Protein AF-A0A941FGP6-F1 (afdb_monomer_lite)

Foldseek 3Di:
DDPDPDPDDPDPPPDDDPPCPDDDDPVNVPVVQVVCVVVQQWDWDDDPPDIAIDGNDPVSVVVVVVVVVVPPPPPVPQPDPVSVVVVVVVQCWDQDPHDIDHPVSVVVLVVCVVVVQWDCPVHTAGDPVVQVVCVVVVNDDDDCPPPVDGPDDDPSD

pLDDT: mean 74.61, std 19.83, range [23.72, 95.56]

Sequence (157 aa):
MALAVSERKPWPTSRAGPWQWRKFAPSMATSHPNRLVAGGLLAQERRGRHRHVRLAEPGIAERIEAPAARAPSRLVPVRSLTAARRHRAVGFARVCYDHLGGSLAVAMTDAMTARGLLSRESGPALTASGAAWLSGLGITYGAAGAAGRPHVRTCLD

Radius of gyration: 19.68 Å; chains: 1; bounding box: 49×42×46 Å

Structure (mmCIF, N/CA/C/O backbone):
data_AF-A0A941FGP6-F1
#
_entry.id   AF-A0A941FGP6-F1
#
loop_
_atom_site.group_PDB
_atom_site.id
_atom_site.type_symbol
_atom_site.label_atom_id
_atom_site.label_alt_id
_atom_site.label_comp_id
_atom_site.label_asym_id
_atom_site.label_entity_id
_atom_site.label_seq_id
_atom_site.pdbx_PDB_ins_code
_atom_site.Cartn_x
_atom_site.Cartn_y
_atom_site.Cartn_z
_atom_site.occupancy
_atom_site.B_iso_or_equiv
_atom_site.auth_seq_id
_atom_site.auth_comp_id
_atom_site.auth_asym_id
_atom_site.auth_atom_id
_atom_site.pdbx_PDB_model_num
ATOM 1 N N . MET A 1 1 ? -11.512 11.506 8.740 1.00 24.11 1 MET A N 1
ATOM 2 C CA . MET A 1 1 ? -11.421 12.896 8.230 1.00 24.11 1 MET A CA 1
ATOM 3 C C . MET A 1 1 ? -10.192 13.015 7.336 1.00 24.11 1 MET A C 1
ATOM 5 O O . MET A 1 1 ? -9.071 13.007 7.824 1.00 24.11 1 MET A O 1
ATOM 9 N N . ALA A 1 2 ? -10.399 12.989 6.019 1.00 23.72 2 ALA A N 1
ATOM 10 C CA . ALA A 1 2 ? -9.333 13.082 5.029 1.00 23.72 2 ALA A CA 1
ATOM 11 C C . ALA A 1 2 ? -8.904 14.547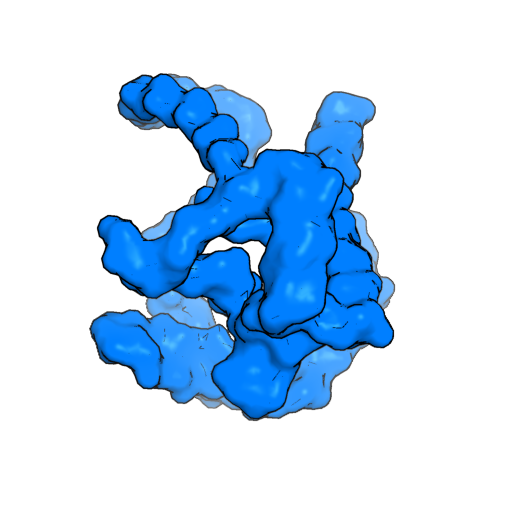 4.881 1.00 23.72 2 ALA A C 1
ATOM 13 O O . ALA A 1 2 ? -9.672 15.371 4.392 1.00 23.72 2 ALA A O 1
ATOM 14 N N . LEU A 1 3 ? -7.683 14.872 5.294 1.00 24.81 3 LEU A N 1
ATOM 15 C CA . LEU A 1 3 ? -7.056 16.142 4.944 1.00 24.81 3 LEU A CA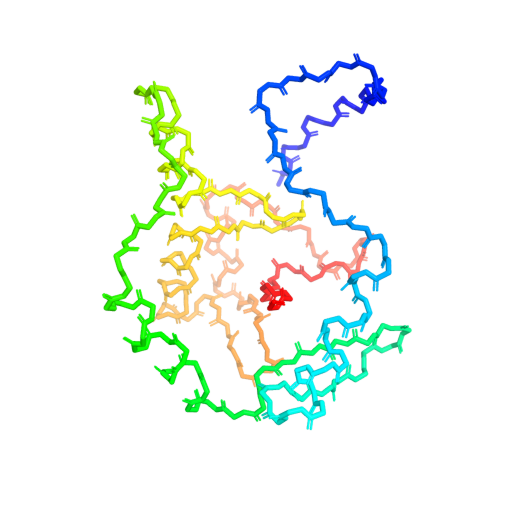 1
ATOM 16 C C . LEU A 1 3 ? -6.489 16.018 3.528 1.00 24.81 3 LEU A C 1
ATOM 18 O O . LEU A 1 3 ? -5.340 15.640 3.320 1.00 24.81 3 LEU A O 1
ATOM 22 N N . ALA A 1 4 ? -7.340 16.306 2.546 1.00 25.73 4 ALA A N 1
ATOM 23 C CA . ALA A 1 4 ? -6.939 16.593 1.179 1.00 25.73 4 ALA A CA 1
ATOM 24 C C . ALA A 1 4 ? -7.015 18.111 0.975 1.00 25.73 4 ALA A C 1
ATOM 26 O O . ALA A 1 4 ? -8.060 18.643 0.611 1.00 25.73 4 ALA A O 1
ATOM 27 N N . VAL A 1 5 ? -5.900 18.816 1.186 1.00 27.08 5 VAL A N 1
ATOM 28 C CA . VAL A 1 5 ? -5.712 20.140 0.577 1.00 27.08 5 VAL A CA 1
ATOM 29 C C . VAL A 1 5 ? -5.417 19.889 -0.899 1.00 27.08 5 VAL A C 1
ATOM 31 O O . VAL A 1 5 ? -4.283 19.669 -1.315 1.00 27.08 5 VAL A O 1
ATOM 34 N N . SER A 1 6 ? -6.492 19.809 -1.679 1.00 29.20 6 SER A N 1
ATOM 35 C CA . SER A 1 6 ? -6.474 19.732 -3.135 1.00 29.20 6 SER A CA 1
ATOM 36 C C . SER A 1 6 ? -6.706 21.135 -3.691 1.00 29.20 6 SER A C 1
ATOM 38 O O . SER A 1 6 ? -7.786 21.433 -4.200 1.00 29.20 6 SER A O 1
ATOM 40 N N . GLU A 1 7 ? -5.685 21.987 -3.663 1.00 30.33 7 GLU A N 1
ATOM 41 C CA . GLU A 1 7 ? -5.618 23.068 -4.645 1.00 30.33 7 GLU A CA 1
ATOM 42 C C . GLU A 1 7 ? -5.111 22.473 -5.961 1.00 30.33 7 GLU A C 1
ATOM 44 O O . GLU A 1 7 ? -3.914 22.301 -6.195 1.00 30.33 7 GLU A O 1
ATOM 49 N N . ARG A 1 8 ? -6.054 22.093 -6.828 1.00 38.97 8 ARG A N 1
ATOM 50 C CA . ARG A 1 8 ? -5.752 21.714 -8.210 1.00 38.97 8 ARG A CA 1
ATOM 51 C C . ARG A 1 8 ? -5.358 22.971 -8.978 1.00 38.97 8 ARG A C 1
ATOM 53 O O . ARG A 1 8 ? -6.206 23.589 -9.616 1.00 38.97 8 ARG A O 1
ATOM 60 N N . LYS A 1 9 ? -4.075 23.335 -8.970 1.00 30.86 9 LYS A N 1
ATOM 61 C CA . LYS A 1 9 ? -3.537 24.140 -10.072 1.00 30.86 9 LYS A CA 1
ATOM 62 C C . LYS A 1 9 ? -3.184 23.222 -11.246 1.00 30.86 9 LYS A C 1
ATOM 64 O O . LYS A 1 9 ? -2.461 22.244 -11.041 1.00 30.86 9 LYS A O 1
ATOM 69 N N . PRO A 1 10 ? -3.661 23.510 -12.470 1.00 34.69 10 PRO A N 1
ATOM 70 C CA . PRO A 1 10 ? -3.180 22.830 -13.665 1.00 34.69 10 PRO A CA 1
ATOM 71 C C . PRO A 1 10 ? -1.680 23.099 -13.820 1.00 34.69 10 PRO A C 1
ATOM 73 O O . PRO A 1 10 ? -1.225 24.237 -13.691 1.00 34.69 10 PRO A O 1
ATOM 76 N N . TRP A 1 11 ? -0.902 22.041 -14.049 1.00 41.53 11 TRP A N 1
ATOM 77 C CA . TRP A 1 11 ? 0.542 22.152 -14.230 1.00 41.53 11 TRP A CA 1
ATOM 78 C C . TRP A 1 11 ? 0.833 22.733 -15.621 1.00 41.53 11 TRP A C 1
ATOM 80 O O . TRP A 1 11 ? 0.460 22.105 -16.615 1.00 41.53 11 TRP A O 1
ATOM 90 N N . PRO A 1 12 ? 1.490 23.901 -15.740 1.00 37.09 12 PRO A N 1
ATOM 91 C CA . PRO A 1 12 ? 1.940 24.390 -17.033 1.00 37.09 12 PRO A CA 1
ATOM 92 C C . PRO A 1 12 ? 3.059 23.482 -17.555 1.00 37.09 12 PRO A C 1
ATOM 94 O O . PRO A 1 12 ? 4.025 23.180 -16.850 1.00 37.09 12 PRO A O 1
ATOM 97 N N . THR A 1 13 ? 2.943 23.069 -18.814 1.00 45.47 13 THR A N 1
ATOM 98 C CA . THR A 1 13 ? 3.871 22.179 -19.531 1.00 45.47 13 THR A CA 1
ATOM 99 C C . THR A 1 13 ? 5.280 22.756 -19.732 1.00 45.47 13 THR A C 1
ATOM 101 O O . THR A 1 13 ? 6.153 22.055 -20.233 1.00 45.47 13 THR A O 1
ATOM 104 N N . SER A 1 14 ? 5.544 24.001 -19.318 1.00 35.19 14 SER A N 1
ATOM 105 C CA . SER A 1 14 ? 6.778 24.735 -19.635 1.00 35.19 14 SER A CA 1
ATOM 106 C C . SER A 1 14 ? 7.745 24.981 -18.468 1.00 35.19 14 SER A C 1
ATOM 108 O O . SER A 1 14 ? 8.771 25.627 -18.667 1.00 35.19 14 SER A O 1
ATOM 110 N N . ARG A 1 15 ? 7.514 24.445 -17.259 1.00 36.72 15 ARG A N 1
ATOM 111 C CA . ARG A 1 15 ? 8.522 24.490 -16.176 1.00 36.72 15 ARG A CA 1
ATOM 112 C C . ARG A 1 15 ? 9.217 23.143 -15.991 1.00 36.72 15 ARG A C 1
ATOM 114 O O . ARG A 1 15 ? 8.815 22.315 -15.175 1.00 36.72 15 ARG A O 1
ATOM 121 N N . ALA A 1 16 ? 10.313 22.958 -16.724 1.00 41.53 16 ALA A N 1
ATOM 122 C CA . ALA A 1 16 ? 11.298 21.914 -16.467 1.00 41.53 16 ALA A CA 1
ATOM 123 C C . ALA A 1 16 ? 12.041 22.207 -15.146 1.00 41.53 16 ALA A C 1
ATOM 125 O O . ALA A 1 16 ? 13.047 22.909 -15.114 1.00 41.53 16 ALA A O 1
ATOM 126 N N . GLY A 1 17 ? 11.517 21.699 -14.029 1.00 39.06 17 GLY A N 1
ATOM 127 C CA . GLY A 1 17 ? 12.288 21.562 -12.790 1.00 39.06 17 GLY A CA 1
ATOM 128 C C . GLY A 1 17 ? 13.295 20.402 -12.888 1.00 39.06 17 GLY A C 1
ATOM 129 O O . GLY A 1 17 ? 13.196 19.587 -13.803 1.00 39.06 17 GLY A O 1
ATOM 130 N N . PRO A 1 18 ? 14.226 20.245 -11.925 1.00 38.25 18 PRO A N 1
ATOM 131 C CA . PRO A 1 18 ? 15.293 19.227 -11.946 1.00 38.25 18 PRO A CA 1
ATOM 132 C C . PRO A 1 18 ? 14.794 17.772 -11.808 1.00 38.25 18 PRO A C 1
ATOM 134 O O . PRO A 1 18 ? 15.580 16.846 -11.612 1.00 38.25 18 PRO A O 1
ATOM 137 N N . TRP A 1 19 ? 13.486 17.552 -11.905 1.00 41.66 19 TRP A N 1
ATOM 138 C CA . TRP A 1 19 ? 12.849 16.249 -11.860 1.00 41.66 19 TRP A CA 1
ATOM 139 C C . TRP A 1 19 ? 12.833 15.641 -13.262 1.00 41.66 19 TRP A C 1
ATOM 141 O O . TRP A 1 19 ? 11.833 15.699 -13.973 1.00 41.66 19 TRP A O 1
ATOM 151 N N . GLN A 1 20 ? 13.955 15.044 -13.659 1.00 42.66 20 GLN A N 1
ATOM 152 C CA . GLN A 1 20 ? 14.013 14.166 -14.827 1.00 42.66 20 GLN A CA 1
ATOM 153 C C . GLN A 1 20 ? 13.301 12.845 -14.499 1.00 42.66 20 GLN A C 1
ATOM 155 O O . GLN A 1 20 ? 13.943 11.817 -14.279 1.00 42.66 20 GLN A O 1
ATOM 160 N N . TRP A 1 21 ? 11.968 12.845 -14.430 1.00 43.34 21 TRP A N 1
ATOM 161 C CA . TRP A 1 21 ? 11.250 11.584 -14.567 1.00 43.34 21 TRP A CA 1
ATOM 162 C C . TRP A 1 21 ? 11.456 11.116 -16.013 1.00 43.34 21 TRP A C 1
ATOM 164 O O . TRP A 1 21 ? 11.260 11.850 -16.980 1.00 43.34 21 TRP A O 1
ATOM 174 N N . ARG A 1 22 ? 12.021 9.916 -16.133 1.00 56.03 22 ARG A N 1
ATOM 175 C CA . ARG A 1 22 ? 12.482 9.287 -17.373 1.00 56.03 22 ARG A CA 1
ATOM 176 C C . ARG A 1 22 ? 11.407 9.361 -18.464 1.00 56.03 22 ARG A C 1
ATOM 178 O O . ARG A 1 22 ? 10.239 9.105 -18.190 1.00 56.03 22 ARG A O 1
ATOM 185 N N . LYS A 1 23 ? 11.824 9.648 -19.704 1.00 54.12 23 LYS A N 1
ATOM 186 C CA . LYS A 1 23 ? 10.984 9.641 -20.913 1.00 54.12 23 LYS A CA 1
ATOM 187 C C . LYS A 1 23 ? 10.362 8.254 -21.131 1.00 54.12 23 LYS A C 1
ATOM 189 O O . LYS A 1 23 ? 10.960 7.406 -21.786 1.00 54.12 23 LYS A O 1
ATOM 194 N N . PHE A 1 24 ? 9.172 8.014 -20.595 1.00 56.34 24 PHE A N 1
ATOM 195 C CA . PHE A 1 24 ? 8.343 6.886 -21.006 1.00 56.34 24 PHE A CA 1
ATOM 196 C C . PHE A 1 24 ? 7.445 7.355 -22.144 1.00 56.34 24 PHE A C 1
ATOM 198 O O . PHE A 1 24 ? 6.516 8.132 -21.933 1.00 56.34 24 PHE A O 1
ATOM 205 N N . ALA A 1 25 ? 7.740 6.907 -23.365 1.00 70.75 25 ALA A N 1
ATOM 206 C CA . ALA A 1 25 ? 6.805 7.082 -24.467 1.00 70.75 25 ALA A CA 1
ATOM 207 C C . ALA A 1 25 ? 5.548 6.230 -24.194 1.00 70.75 25 ALA A C 1
ATOM 209 O O . ALA A 1 25 ? 5.692 5.106 -23.705 1.00 70.75 25 ALA A O 1
ATOM 210 N N . PRO A 1 26 ? 4.333 6.688 -24.543 1.00 63.34 26 PRO A N 1
ATOM 211 C CA . PRO A 1 26 ? 3.102 5.917 -24.331 1.00 63.34 26 PRO A CA 1
ATOM 212 C C . PRO A 1 26 ? 3.156 4.495 -24.919 1.00 63.34 26 PRO A C 1
ATOM 214 O O . PRO A 1 26 ? 2.635 3.550 -24.330 1.00 63.34 26 PRO A O 1
ATOM 217 N N . SER A 1 27 ? 3.869 4.308 -26.035 1.00 66.75 27 SER A N 1
ATOM 218 C CA . SER A 1 27 ? 4.087 3.003 -26.676 1.00 66.75 27 SER A CA 1
ATOM 219 C C . SER A 1 27 ? 4.850 2.001 -25.795 1.00 66.75 27 SER A C 1
ATOM 221 O O . SER A 1 27 ? 4.618 0.792 -25.886 1.00 66.75 27 SER A O 1
ATOM 223 N N . MET A 1 28 ? 5.709 2.481 -24.888 1.00 69.25 28 MET A N 1
ATOM 224 C CA . MET A 1 28 ? 6.470 1.643 -23.955 1.00 69.25 28 MET A CA 1
ATOM 225 C C . MET A 1 28 ? 5.607 1.018 -22.860 1.00 69.25 28 MET A C 1
ATOM 227 O O . MET A 1 28 ? 6.004 -0.011 -22.311 1.00 69.25 28 MET A O 1
ATOM 231 N N . ALA A 1 29 ? 4.440 1.601 -22.567 1.00 66.69 29 ALA A N 1
ATOM 232 C CA . ALA A 1 29 ? 3.494 1.063 -21.592 1.00 66.69 29 ALA A CA 1
ATOM 233 C C . ALA A 1 29 ? 2.863 -0.261 -22.057 1.00 66.69 29 ALA A C 1
ATOM 235 O O . ALA A 1 29 ? 2.361 -1.024 -21.240 1.00 66.69 29 ALA A O 1
ATOM 236 N N . THR A 1 30 ? 2.915 -0.558 -23.362 1.00 74.94 30 THR A N 1
ATOM 237 C CA . THR A 1 30 ? 2.374 -1.804 -23.929 1.00 74.94 30 THR A CA 1
ATOM 238 C C . THR A 1 30 ? 3.472 -2.715 -24.470 1.00 74.94 30 THR A C 1
ATOM 240 O O . THR A 1 30 ? 3.408 -3.927 -24.265 1.00 74.94 30 THR A O 1
ATOM 243 N N . SER A 1 31 ? 4.512 -2.163 -25.106 1.00 81.88 31 SER A N 1
ATOM 244 C CA . SER A 1 31 ? 5.549 -2.979 -25.748 1.00 81.88 31 SER A CA 1
ATOM 245 C C . SER A 1 31 ? 6.445 -3.733 -24.755 1.00 81.88 31 SER A C 1
ATOM 247 O O . SER A 1 31 ? 6.764 -4.896 -24.995 1.00 81.88 31 SER A O 1
ATOM 249 N N . HIS A 1 32 ? 6.831 -3.127 -23.622 1.00 85.56 32 HIS A N 1
ATOM 250 C CA . HIS A 1 32 ? 7.652 -3.817 -22.618 1.00 85.56 32 HIS A CA 1
ATOM 251 C C . HIS A 1 32 ? 6.906 -4.946 -21.907 1.00 85.56 32 HIS A C 1
ATOM 253 O O . HIS A 1 32 ? 7.438 -6.056 -21.906 1.00 85.56 32 HIS A O 1
ATOM 259 N N . PRO A 1 33 ? 5.689 -4.731 -21.365 1.00 85.56 33 PRO A N 1
ATOM 260 C CA . PRO A 1 33 ? 4.957 -5.816 -20.723 1.00 85.56 33 PRO A CA 1
ATOM 261 C C . PRO A 1 33 ? 4.703 -6.990 -21.668 1.00 85.56 33 PRO A C 1
ATOM 263 O O . PRO A 1 33 ? 4.885 -8.128 -21.262 1.00 85.56 33 PRO A O 1
ATOM 266 N N . ASN A 1 34 ? 4.383 -6.740 -22.945 1.00 89.31 34 ASN A N 1
ATOM 267 C CA . ASN A 1 34 ? 4.165 -7.820 -23.913 1.00 89.31 34 ASN A CA 1
ATOM 268 C C . ASN A 1 34 ? 5.409 -8.692 -24.113 1.00 89.31 34 ASN A C 1
ATOM 270 O O . ASN A 1 34 ? 5.293 -9.912 -24.162 1.00 89.31 34 ASN A O 1
ATOM 274 N N . ARG A 1 35 ? 6.602 -8.087 -24.186 1.00 91.31 35 ARG A N 1
ATOM 275 C CA . ARG A 1 35 ? 7.859 -8.844 -24.290 1.00 91.31 35 ARG A CA 1
ATOM 276 C C . ARG A 1 35 ? 8.151 -9.658 -23.033 1.00 91.31 35 ARG A C 1
ATOM 278 O O . ARG A 1 35 ? 8.599 -10.790 -23.142 1.00 91.31 35 ARG A O 1
ATOM 285 N N . LEU A 1 36 ? 7.882 -9.099 -21.855 1.00 91.88 36 LEU A N 1
ATOM 286 C CA . LEU A 1 36 ? 8.094 -9.795 -20.583 1.00 91.88 36 LEU A CA 1
ATOM 287 C C . LEU A 1 36 ? 7.093 -10.938 -20.369 1.00 91.88 36 LEU A C 1
ATOM 289 O O . LEU A 1 36 ? 7.463 -11.959 -19.799 1.00 91.88 36 LEU A O 1
ATOM 293 N N . VAL A 1 37 ? 5.861 -10.794 -20.866 1.00 93.25 37 VAL A N 1
ATOM 294 C CA . VAL A 1 37 ? 4.877 -11.884 -20.907 1.00 93.25 37 VAL A CA 1
ATOM 295 C C . VAL A 1 37 ? 5.315 -12.970 -21.889 1.00 93.25 37 VAL A C 1
ATOM 297 O O . VAL A 1 37 ? 5.349 -14.139 -21.523 1.00 93.25 37 VAL A O 1
ATOM 300 N N . ALA A 1 38 ? 5.723 -12.598 -23.106 1.00 92.31 38 ALA A N 1
ATOM 301 C CA . ALA A 1 38 ? 6.221 -13.556 -24.097 1.00 92.31 38 ALA A CA 1
ATOM 302 C C . ALA A 1 38 ? 7.470 -14.316 -23.610 1.00 92.31 38 ALA A C 1
ATOM 304 O O . ALA A 1 38 ? 7.639 -15.487 -23.927 1.00 92.31 38 ALA A O 1
ATOM 305 N N . GLY A 1 39 ? 8.323 -13.661 -22.817 1.00 92.50 39 GLY A N 1
ATOM 306 C CA . GLY A 1 39 ? 9.502 -14.264 -22.192 1.00 92.50 39 GLY A CA 1
ATOM 307 C C . GLY A 1 39 ? 9.234 -15.018 -20.885 1.00 92.50 39 GLY A C 1
ATOM 308 O O . GLY A 1 39 ? 10.193 -15.404 -20.225 1.00 92.50 39 GLY A O 1
ATOM 309 N N . GLY A 1 40 ? 7.974 -15.186 -20.468 1.00 91.25 40 GLY A N 1
ATOM 310 C CA . GLY A 1 40 ? 7.603 -15.952 -19.271 1.00 91.25 40 GLY A CA 1
ATOM 311 C C . GLY A 1 40 ? 7.922 -15.282 -17.930 1.00 91.25 40 GLY A C 1
ATOM 312 O O . GLY A 1 40 ? 7.756 -15.902 -16.886 1.00 91.25 40 GLY A O 1
ATOM 313 N N . LEU A 1 41 ? 8.357 -14.018 -17.925 1.00 91.12 41 LEU A N 1
ATOM 314 C CA . LEU A 1 41 ? 8.660 -13.287 -16.689 1.00 91.12 41 LEU A CA 1
ATOM 315 C C . LEU A 1 41 ? 7.397 -12.740 -16.014 1.00 91.12 41 LEU A C 1
ATOM 317 O O . LEU A 1 41 ? 7.316 -12.650 -14.788 1.00 91.12 41 LEU A O 1
ATOM 321 N N . LEU A 1 42 ? 6.404 -12.371 -16.823 1.00 92.50 42 LEU A N 1
ATOM 322 C CA . LEU A 1 42 ? 5.119 -11.869 -16.356 1.00 92.50 42 LEU A CA 1
ATOM 323 C C . LEU A 1 42 ? 3.976 -12.761 -16.841 1.00 92.50 42 LEU A C 1
ATOM 325 O O . LEU A 1 42 ? 3.997 -13.265 -17.959 1.00 92.50 42 LEU A O 1
ATOM 329 N N . ALA A 1 43 ? 2.934 -12.880 -16.028 1.00 90.06 43 ALA A N 1
ATOM 330 C CA . ALA A 1 43 ? 1.635 -13.393 -16.433 1.00 90.06 43 ALA A CA 1
ATOM 331 C C . ALA A 1 43 ? 0.643 -12.235 -16.562 1.00 90.06 43 ALA A C 1
ATOM 333 O O . ALA A 1 43 ? 0.705 -11.256 -15.818 1.00 90.06 43 ALA A O 1
ATOM 334 N N . GLN A 1 44 ? -0.287 -12.348 -17.506 1.00 89.06 44 GLN A N 1
ATOM 335 C CA . GLN A 1 44 ? -1.315 -11.341 -17.731 1.00 89.06 44 GLN A CA 1
ATOM 336 C C . GLN A 1 44 ? -2.610 -11.703 -16.998 1.00 89.06 44 GLN A C 1
ATOM 338 O O . GLN A 1 44 ? -3.094 -12.826 -17.108 1.00 89.06 44 GLN A O 1
ATOM 343 N N . GLU A 1 45 ? -3.218 -10.727 -16.329 1.00 83.50 45 GLU A N 1
ATOM 344 C CA . GLU A 1 45 ? -4.517 -10.855 -15.670 1.00 83.50 45 GLU A CA 1
ATOM 345 C C . GLU A 1 45 ? -5.470 -9.766 -16.172 1.00 83.50 45 GLU A C 1
ATOM 347 O O . GLU A 1 45 ? -5.093 -8.602 -16.343 1.00 83.50 45 GLU A O 1
ATOM 352 N N . ARG A 1 46 ? -6.726 -10.128 -16.440 1.00 80.94 46 ARG A N 1
ATOM 353 C CA . ARG A 1 46 ? -7.738 -9.175 -16.903 1.00 80.94 46 ARG A CA 1
ATOM 354 C C . ARG A 1 46 ? -8.638 -8.798 -15.735 1.00 80.94 46 ARG A C 1
ATOM 356 O O . ARG A 1 46 ? -9.363 -9.643 -15.222 1.00 80.94 46 ARG A O 1
ATOM 363 N N . ARG A 1 47 ? -8.617 -7.523 -15.341 1.00 76.31 47 ARG A N 1
ATOM 364 C CA . ARG A 1 47 ? -9.526 -6.973 -14.325 1.00 76.31 47 ARG A CA 1
ATOM 365 C C . ARG A 1 47 ? -10.373 -5.872 -14.951 1.00 76.31 47 ARG A C 1
ATOM 367 O O . ARG A 1 47 ? -9.919 -4.753 -15.188 1.00 76.31 47 ARG A O 1
ATOM 374 N N . GLY A 1 48 ? -11.618 -6.220 -15.274 1.00 81.69 48 GLY A N 1
ATOM 375 C CA . GLY A 1 48 ? -12.550 -5.330 -15.964 1.00 81.69 48 GLY A CA 1
ATOM 376 C C . GLY A 1 48 ? -12.022 -4.877 -17.331 1.00 81.69 48 GLY A 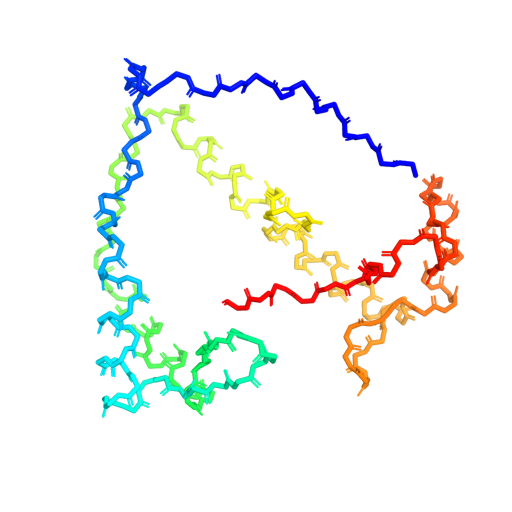C 1
ATOM 377 O O . GLY A 1 48 ? -11.691 -5.694 -18.193 1.00 81.69 48 GLY A O 1
ATOM 378 N N . ARG A 1 49 ? -11.945 -3.555 -17.535 1.00 80.56 49 ARG A N 1
ATOM 379 C CA . ARG A 1 49 ? -11.457 -2.936 -18.785 1.00 80.56 49 ARG A CA 1
ATOM 380 C C . ARG A 1 49 ? -9.932 -2.876 -18.880 1.00 80.56 49 ARG A C 1
ATOM 382 O O . ARG A 1 49 ? -9.410 -2.495 -19.925 1.00 80.56 49 ARG A O 1
ATOM 389 N N . HIS A 1 50 ? -9.226 -3.232 -17.811 1.00 78.88 50 HIS A N 1
ATOM 390 C CA . HIS A 1 50 ? -7.785 -3.076 -17.718 1.00 78.88 50 HIS A CA 1
ATOM 391 C C . HIS A 1 50 ? -7.068 -4.423 -17.766 1.00 78.88 50 HIS A C 1
ATOM 393 O O . HIS A 1 50 ? -7.554 -5.461 -17.306 1.00 78.88 50 HIS A O 1
ATOM 399 N N . ARG A 1 51 ? -5.883 -4.378 -18.369 1.00 82.56 51 ARG A N 1
ATOM 400 C CA . ARG A 1 51 ? -4.954 -5.493 -18.471 1.00 82.56 51 ARG A CA 1
ATOM 401 C C . ARG A 1 51 ? -3.841 -5.250 -17.470 1.00 82.56 51 ARG A C 1
ATOM 403 O O . ARG A 1 51 ? -3.121 -4.262 -17.590 1.00 82.56 51 ARG A O 1
ATOM 410 N N . HIS A 1 52 ? -3.735 -6.143 -16.504 1.00 82.88 52 HIS A N 1
ATOM 411 C CA . HIS A 1 52 ? -2.709 -6.132 -15.480 1.00 82.88 52 HIS A CA 1
ATOM 412 C C . HIS A 1 52 ? -1.687 -7.216 -15.789 1.00 82.88 52 HIS A C 1
ATOM 414 O O . HIS A 1 52 ? -1.967 -8.173 -16.516 1.00 82.88 52 HIS A O 1
ATOM 420 N N . VAL A 1 53 ? -0.488 -7.040 -15.261 1.00 87.12 53 VAL A N 1
ATOM 421 C CA . VAL A 1 53 ? 0.570 -8.038 -15.322 1.00 87.12 53 VAL A CA 1
ATOM 422 C C . VAL A 1 53 ? 1.054 -8.292 -13.907 1.00 87.12 53 VAL A C 1
ATOM 424 O O . VAL A 1 53 ? 1.131 -7.361 -13.114 1.00 87.12 53 VAL A O 1
ATOM 427 N N . ARG A 1 54 ? 1.357 -9.547 -13.600 1.00 86.50 54 ARG A N 1
ATOM 428 C CA . ARG A 1 54 ? 1.958 -9.984 -12.337 1.00 86.50 54 ARG A CA 1
ATOM 429 C C . ARG A 1 54 ? 3.195 -10.813 -12.641 1.00 86.50 54 ARG A C 1
ATOM 431 O O . ARG A 1 54 ? 3.337 -11.285 -13.769 1.00 86.50 54 ARG A O 1
ATOM 438 N N . LEU A 1 55 ? 4.061 -11.040 -11.659 1.00 89.69 55 LEU A N 1
ATOM 439 C CA . LEU A 1 55 ? 5.111 -12.051 -11.807 1.00 89.69 55 LEU A CA 1
ATOM 440 C C . LEU A 1 55 ? 4.470 -13.404 -12.141 1.00 89.69 55 LEU A C 1
ATOM 442 O O . LEU A 1 55 ? 3.428 -13.760 -11.574 1.00 89.69 55 LEU A O 1
ATOM 446 N N . ALA A 1 56 ? 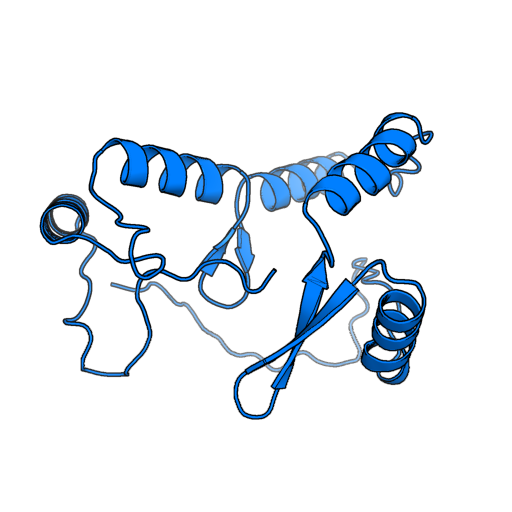5.054 -14.125 -13.100 1.00 89.75 56 ALA A N 1
ATOM 447 C CA . ALA A 1 56 ? 4.473 -15.389 -13.547 1.00 89.75 56 ALA A CA 1
ATOM 448 C C . ALA A 1 56 ? 4.446 -16.426 -12.408 1.00 89.75 56 ALA A C 1
ATOM 450 O O . ALA A 1 56 ? 3.427 -17.088 -12.205 1.00 89.75 56 ALA A O 1
ATOM 451 N N . GLU A 1 57 ? 5.511 -16.463 -11.604 1.00 88.25 57 GLU A N 1
ATOM 452 C CA . GLU A 1 57 ? 5.704 -17.365 -10.467 1.00 88.25 57 GLU A CA 1
ATOM 453 C C . GLU A 1 57 ? 6.536 -16.692 -9.351 1.00 88.25 57 GLU A C 1
ATOM 455 O O . GLU A 1 57 ? 7.324 -15.786 -9.650 1.00 88.25 57 GLU A O 1
ATOM 460 N N . PRO A 1 58 ? 6.406 -17.125 -8.079 1.00 81.81 58 PRO A N 1
ATOM 461 C CA . PRO A 1 58 ? 7.107 -16.515 -6.941 1.00 81.81 58 PRO A CA 1
ATOM 462 C C . PRO A 1 58 ? 8.633 -16.441 -7.106 1.00 81.81 58 PRO A C 1
ATOM 464 O O . PRO A 1 58 ? 9.232 -15.401 -6.843 1.00 81.81 58 PRO A O 1
ATOM 467 N N . GLY A 1 59 ? 9.252 -17.502 -7.638 1.00 86.81 59 GLY A N 1
ATOM 468 C CA . GLY A 1 59 ? 10.709 -17.586 -7.802 1.00 86.81 59 GLY A CA 1
ATOM 469 C C . GLY A 1 59 ? 11.305 -16.582 -8.798 1.00 86.81 59 GLY A C 1
ATOM 470 O O . GLY A 1 59 ? 12.519 -16.387 -8.831 1.00 86.81 59 GLY A O 1
ATOM 471 N N . ILE A 1 60 ? 10.489 -15.908 -9.618 1.00 90.50 60 ILE A N 1
ATOM 472 C CA . ILE A 1 60 ? 10.982 -14.858 -10.522 1.00 90.50 60 ILE A CA 1
ATOM 473 C C . ILE A 1 60 ? 11.452 -13.628 -9.742 1.00 90.50 60 ILE A C 1
ATOM 475 O O . ILE A 1 60 ? 12.437 -13.014 -10.153 1.00 90.50 60 ILE A O 1
ATOM 479 N N . ALA A 1 61 ? 10.807 -13.283 -8.622 1.00 86.12 61 ALA A N 1
ATOM 480 C CA . ALA A 1 61 ? 11.233 -12.156 -7.789 1.00 86.12 61 ALA A CA 1
ATOM 481 C C . ALA A 1 61 ? 12.678 -12.357 -7.311 1.00 86.12 61 ALA A C 1
ATOM 483 O O . ALA A 1 61 ? 13.549 -11.536 -7.587 1.00 86.12 61 ALA A O 1
ATOM 484 N N . GLU A 1 62 ? 12.950 -13.519 -6.719 1.00 84.94 62 GLU A N 1
ATOM 485 C CA . GLU A 1 62 ? 14.269 -13.913 -6.214 1.00 84.94 62 GLU A CA 1
ATOM 486 C C . GLU A 1 62 ? 15.325 -13.923 -7.330 1.00 84.94 62 GLU A C 1
ATOM 488 O O . GLU A 1 62 ? 16.441 -13.425 -7.159 1.00 84.94 62 GLU A O 1
ATOM 493 N N . ARG A 1 63 ? 14.968 -14.439 -8.516 1.00 88.62 63 ARG A N 1
ATOM 494 C CA . ARG A 1 63 ? 15.854 -14.463 -9.692 1.00 88.62 63 ARG A CA 1
ATOM 495 C C . ARG A 1 63 ? 16.188 -13.067 -10.213 1.00 88.62 63 ARG A C 1
ATOM 497 O O . ARG A 1 63 ? 17.290 -12.878 -10.723 1.00 88.62 63 ARG A O 1
ATOM 504 N N . ILE A 1 64 ? 15.267 -12.108 -10.113 1.00 86.69 64 ILE A N 1
ATOM 505 C CA . ILE A 1 64 ? 15.502 -10.706 -10.497 1.00 86.69 64 ILE A CA 1
ATOM 506 C C . ILE A 1 64 ? 16.320 -9.984 -9.418 1.00 86.69 64 ILE A C 1
ATOM 508 O O . ILE A 1 64 ? 17.210 -9.192 -9.740 1.00 86.69 64 ILE A O 1
ATOM 512 N N . GLU A 1 65 ? 16.062 -10.275 -8.145 1.00 83.19 65 GLU A N 1
ATOM 513 C CA . GLU A 1 65 ? 16.749 -9.656 -7.011 1.00 83.19 65 GLU A CA 1
ATOM 514 C C . GLU A 1 65 ? 18.208 -10.093 -6.889 1.00 83.19 65 GLU A C 1
ATOM 516 O O . GLU A 1 65 ? 19.081 -9.255 -6.662 1.00 83.19 65 GLU A O 1
ATOM 521 N N . ALA A 1 66 ? 18.511 -11.375 -7.097 1.00 86.06 66 ALA A N 1
ATOM 522 C CA . ALA A 1 66 ? 19.864 -11.910 -6.958 1.00 86.06 66 ALA A CA 1
ATOM 523 C C . ALA A 1 66 ? 20.934 -11.150 -7.782 1.00 86.06 66 ALA A C 1
ATOM 525 O O . ALA A 1 66 ? 21.964 -10.767 -7.217 1.00 86.06 66 ALA A O 1
ATOM 526 N N . PRO A 1 67 ? 20.755 -10.897 -9.094 1.00 81.19 67 PRO A N 1
ATOM 527 C CA . PRO A 1 67 ? 21.681 -10.070 -9.857 1.00 81.19 67 PRO A CA 1
ATOM 528 C C . PRO A 1 67 ? 21.587 -8.588 -9.480 1.00 81.19 67 PRO A C 1
ATOM 530 O O . PRO A 1 67 ? 22.620 -7.925 -9.482 1.00 81.19 67 PRO A O 1
ATOM 533 N N . ALA A 1 68 ? 20.414 -8.060 -9.112 1.00 79.38 68 ALA A N 1
ATOM 534 C CA . ALA A 1 68 ? 20.275 -6.667 -8.677 1.00 79.38 68 ALA A CA 1
ATOM 535 C C . ALA A 1 68 ? 21.070 -6.371 -7.391 1.00 79.38 68 ALA A C 1
ATOM 537 O O . ALA A 1 68 ? 21.686 -5.312 -7.287 1.00 79.38 68 ALA A O 1
ATOM 538 N N . ALA A 1 69 ? 21.127 -7.325 -6.457 1.00 77.88 69 ALA A N 1
ATOM 539 C CA . ALA A 1 69 ? 21.914 -7.235 -5.228 1.00 77.88 69 ALA A CA 1
ATOM 540 C C . ALA A 1 69 ? 23.433 -7.222 -5.484 1.00 77.88 69 ALA A C 1
ATOM 542 O O . ALA A 1 69 ? 24.191 -6.670 -4.690 1.00 77.88 69 ALA A O 1
ATOM 543 N N . ARG A 1 70 ? 23.879 -7.827 -6.594 1.00 78.31 70 ARG A N 1
ATOM 544 C CA . ARG A 1 70 ? 25.291 -7.878 -7.013 1.00 78.31 70 ARG A CA 1
ATOM 545 C C . ARG A 1 70 ? 25.665 -6.795 -8.020 1.00 78.31 70 ARG A C 1
ATOM 547 O O . ARG A 1 70 ? 26.850 -6.559 -8.246 1.00 78.31 70 ARG A O 1
ATOM 554 N N . ALA A 1 71 ? 24.680 -6.168 -8.658 1.00 75.75 71 ALA A N 1
ATOM 555 C CA . ALA A 1 71 ? 24.925 -5.120 -9.626 1.00 75.75 71 ALA A CA 1
ATOM 556 C C . ALA A 1 71 ? 25.607 -3.940 -8.917 1.00 75.75 71 ALA A C 1
ATOM 558 O O . ALA A 1 71 ? 25.123 -3.503 -7.867 1.00 75.75 71 ALA A O 1
ATOM 559 N N . PRO A 1 72 ? 26.699 -3.381 -9.475 1.00 65.62 72 PRO A N 1
ATOM 560 C CA . PRO A 1 72 ? 27.234 -2.130 -8.972 1.00 65.62 72 PRO A CA 1
ATOM 561 C C . PRO A 1 72 ? 26.096 -1.125 -9.044 1.00 65.62 72 PRO A C 1
ATOM 563 O O . PRO A 1 72 ? 25.526 -0.890 -10.115 1.00 65.62 72 PRO A O 1
ATOM 566 N N . SER A 1 73 ? 25.709 -0.591 -7.891 1.00 58.12 73 SER A N 1
ATOM 567 C CA . SER A 1 73 ? 24.589 0.321 -7.813 1.00 58.12 73 SER A CA 1
ATOM 568 C C . SER A 1 73 ? 24.978 1.586 -8.582 1.00 58.12 73 SER A C 1
ATOM 570 O O . SER A 1 73 ? 25.576 2.524 -8.062 1.00 58.12 73 SER A O 1
ATOM 572 N N . ARG A 1 74 ? 24.629 1.650 -9.874 1.00 54.41 74 ARG A N 1
ATOM 573 C CA . ARG A 1 74 ? 24.467 2.925 -10.579 1.00 54.41 74 ARG A CA 1
ATOM 574 C C . ARG A 1 74 ? 23.209 3.569 -10.016 1.00 54.41 74 ARG A C 1
ATOM 576 O O . ARG A 1 74 ? 22.198 3.733 -10.694 1.00 54.41 74 ARG A O 1
ATOM 583 N N . LEU A 1 75 ? 23.277 3.907 -8.731 1.00 58.12 75 LEU A N 1
ATOM 584 C CA . LEU A 1 75 ? 22.407 4.890 -8.135 1.00 58.12 75 LEU A CA 1
ATOM 585 C C . LEU A 1 75 ? 22.555 6.114 -9.023 1.00 58.12 75 LEU A C 1
ATOM 587 O O . LEU A 1 75 ? 23.674 6.542 -9.317 1.00 58.12 75 LEU A O 1
ATOM 591 N N . VAL A 1 76 ? 21.429 6.649 -9.486 1.00 63.25 76 VAL A N 1
ATOM 592 C CA . VAL A 1 76 ? 21.400 8.014 -10.006 1.00 63.25 76 VAL A CA 1
ATOM 593 C C . VAL A 1 76 ? 22.208 8.845 -9.009 1.00 63.25 76 VAL A C 1
ATOM 595 O O . VAL A 1 76 ? 21.832 8.843 -7.832 1.00 63.25 76 VAL A O 1
ATOM 598 N N . PRO A 1 77 ? 23.340 9.460 -9.411 1.00 66.31 77 PRO A N 1
ATOM 599 C CA . PRO A 1 77 ? 24.230 10.089 -8.455 1.00 66.31 77 PRO A CA 1
ATOM 600 C C . PRO A 1 77 ? 23.417 11.061 -7.619 1.00 66.31 77 PRO A C 1
ATOM 602 O O . PRO A 1 77 ? 22.754 11.955 -8.151 1.00 66.31 77 PRO A O 1
ATOM 605 N N . VAL A 1 78 ? 23.406 10.858 -6.308 1.00 70.38 78 VAL A N 1
ATOM 606 C CA . VAL A 1 78 ? 22.720 11.771 -5.408 1.00 70.38 78 VAL A CA 1
ATOM 607 C C . VAL A 1 78 ? 23.606 13.005 -5.304 1.00 70.38 78 VAL A C 1
ATOM 609 O O . VAL A 1 78 ? 24.550 13.050 -4.526 1.00 70.38 78 VAL A O 1
ATOM 612 N N . ARG A 1 79 ? 23.335 13.998 -6.154 1.00 82.50 79 ARG A N 1
ATOM 613 C CA . ARG A 1 79 ? 24.204 15.175 -6.333 1.00 82.50 79 ARG A CA 1
ATOM 614 C C . ARG A 1 79 ? 24.103 16.209 -5.207 1.00 82.50 79 ARG A C 1
ATOM 616 O O . ARG A 1 79 ? 24.756 17.241 -5.277 1.00 82.50 79 ARG A O 1
ATOM 623 N N . SER A 1 80 ? 23.259 15.978 -4.199 1.00 86.81 80 SER A N 1
ATOM 624 C CA . SER A 1 80 ? 23.120 16.873 -3.049 1.00 86.81 80 SER A CA 1
ATOM 625 C C . SER A 1 80 ? 22.517 16.176 -1.832 1.00 86.81 80 SER A C 1
ATOM 627 O O . SER A 1 80 ? 21.738 15.227 -1.953 1.00 86.81 80 SER A O 1
ATOM 629 N N . LEU A 1 81 ? 22.801 16.714 -0.643 1.00 88.38 81 LEU A N 1
ATOM 630 C CA . LEU A 1 81 ? 22.167 16.288 0.608 1.00 88.38 81 LEU A CA 1
ATOM 631 C C . LEU A 1 81 ? 20.634 16.390 0.536 1.00 88.38 81 LEU A C 1
ATOM 633 O O . LEU A 1 81 ? 19.920 15.523 1.039 1.00 88.38 81 LEU A O 1
ATOM 637 N N . THR A 1 82 ? 20.117 17.415 -0.142 1.00 88.69 82 THR A N 1
ATOM 638 C CA . THR A 1 82 ? 18.679 17.595 -0.377 1.00 88.69 82 THR A CA 1
ATOM 639 C C . THR A 1 82 ? 18.095 16.461 -1.215 1.00 88.69 82 THR A C 1
ATOM 641 O O . THR A 1 82 ? 17.033 15.935 -0.876 1.00 88.69 82 THR A O 1
ATOM 644 N N . ALA A 1 83 ? 18.784 16.042 -2.281 1.00 85.81 83 ALA A N 1
ATOM 645 C CA . ALA A 1 83 ? 18.371 14.893 -3.082 1.00 85.81 83 ALA A CA 1
ATOM 646 C C . ALA A 1 83 ? 18.408 13.594 -2.258 1.00 85.81 83 ALA A C 1
ATOM 648 O O . ALA A 1 83 ? 17.468 12.803 -2.335 1.00 85.81 83 ALA A O 1
ATOM 649 N N . ALA A 1 84 ? 19.418 13.419 -1.398 1.00 85.56 84 ALA A N 1
ATOM 650 C CA . ALA A 1 84 ? 19.526 12.260 -0.507 1.00 85.56 84 ALA A CA 1
ATOM 651 C C . ALA A 1 84 ? 18.344 12.179 0.467 1.00 85.56 84 ALA A C 1
ATOM 653 O O . ALA A 1 84 ? 17.704 11.135 0.602 1.00 85.56 84 ALA A O 1
ATOM 654 N N . ARG A 1 85 ? 18.028 13.300 1.126 1.00 89.06 85 ARG A N 1
ATOM 655 C CA . ARG A 1 85 ? 16.913 13.402 2.077 1.00 89.06 85 ARG A CA 1
ATOM 656 C C . ARG A 1 85 ? 15.574 13.130 1.402 1.00 89.06 85 ARG A C 1
ATOM 658 O O . ARG A 1 85 ? 14.778 12.369 1.937 1.00 89.06 85 ARG A O 1
ATOM 665 N N . ARG A 1 86 ? 15.351 13.685 0.207 1.00 86.94 86 ARG A N 1
ATOM 666 C CA . ARG A 1 86 ? 14.143 13.423 -0.593 1.00 86.94 86 ARG A CA 1
ATOM 667 C C . ARG A 1 86 ? 14.011 11.949 -0.960 1.00 86.94 86 ARG A C 1
ATOM 669 O O . ARG A 1 86 ? 12.939 11.383 -0.781 1.00 86.94 86 ARG A O 1
ATOM 676 N N . HIS A 1 87 ? 15.094 11.323 -1.418 1.00 84.75 87 HIS A N 1
ATOM 677 C CA . HIS A 1 87 ? 15.087 9.903 -1.766 1.00 84.75 87 HIS A CA 1
ATOM 678 C C . HIS A 1 87 ? 14.739 9.022 -0.555 1.00 84.75 87 HIS A C 1
ATOM 680 O O . HIS A 1 87 ? 13.885 8.144 -0.652 1.00 84.75 87 HIS A O 1
ATOM 686 N N . ARG A 1 88 ? 15.331 9.310 0.613 1.00 88.06 88 ARG A N 1
ATOM 687 C CA . ARG A 1 88 ? 15.004 8.619 1.872 1.00 88.06 88 ARG A CA 1
ATOM 688 C C . ARG A 1 88 ? 13.555 8.850 2.303 1.00 88.06 88 ARG A C 1
ATOM 690 O O . ARG A 1 88 ? 12.888 7.895 2.678 1.00 88.06 88 ARG A O 1
ATOM 697 N N . ALA A 1 89 ? 13.059 10.084 2.208 1.00 89.56 89 ALA A N 1
ATOM 698 C CA . ALA A 1 89 ? 11.689 10.423 2.584 1.00 89.56 89 ALA A CA 1
ATOM 699 C C . ALA A 1 89 ? 10.657 9.653 1.745 1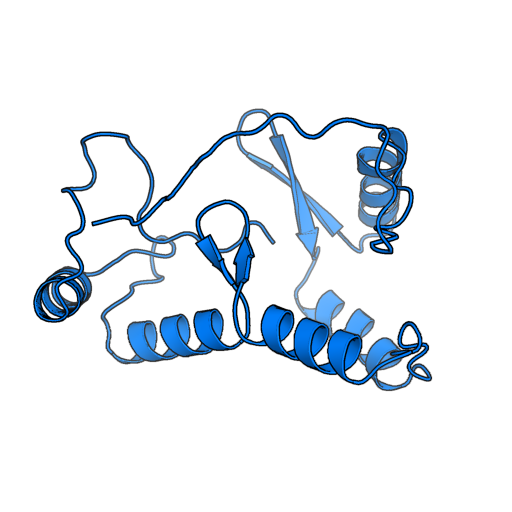.00 89.56 89 ALA A C 1
ATOM 701 O O . ALA A 1 89 ? 9.750 9.057 2.310 1.00 89.56 89 ALA A O 1
ATOM 702 N N . VAL A 1 90 ? 10.841 9.586 0.420 1.00 88.88 90 VAL A N 1
ATOM 703 C CA . VAL A 1 90 ? 9.943 8.845 -0.490 1.00 88.88 90 VAL A CA 1
ATOM 704 C C . VAL A 1 90 ? 9.970 7.332 -0.230 1.00 88.88 90 VAL A C 1
ATOM 706 O O . VAL A 1 90 ? 8.937 6.666 -0.350 1.00 88.88 90 VAL A O 1
ATOM 709 N N . GLY A 1 91 ? 11.138 6.783 0.120 1.00 88.38 91 GLY A N 1
ATOM 710 C CA . GLY A 1 91 ? 11.270 5.379 0.521 1.00 88.38 91 GLY A CA 1
ATOM 711 C C . GLY A 1 91 ? 10.577 5.078 1.853 1.00 88.38 91 GLY A C 1
ATOM 712 O O . GLY A 1 91 ? 9.929 4.041 1.987 1.00 88.38 91 GLY A O 1
ATOM 713 N N . PHE A 1 92 ? 10.663 6.008 2.806 1.00 93.38 92 PHE A N 1
ATOM 714 C CA . PHE A 1 92 ? 10.039 5.893 4.121 1.00 93.38 92 PHE A CA 1
ATOM 715 C C . PHE A 1 92 ? 8.510 5.971 4.052 1.00 93.38 92 PHE A C 1
ATOM 717 O O . PHE A 1 92 ? 7.825 5.042 4.479 1.00 93.38 92 PHE A O 1
ATOM 724 N N . ALA A 1 93 ? 7.972 7.054 3.488 1.00 93.62 93 ALA A N 1
ATOM 725 C CA . ALA A 1 93 ? 6.537 7.275 3.379 1.00 93.62 93 ALA A CA 1
ATOM 726 C C . ALA A 1 93 ? 6.199 8.144 2.162 1.00 93.62 93 ALA A C 1
ATOM 728 O O . ALA A 1 93 ? 6.823 9.173 1.899 1.00 93.62 93 ALA A O 1
ATOM 729 N N . ARG A 1 94 ? 5.165 7.748 1.426 1.00 91.31 94 ARG A N 1
ATOM 730 C CA . ARG A 1 94 ? 4.605 8.507 0.303 1.00 91.31 94 ARG A CA 1
ATOM 731 C C . ARG A 1 94 ? 3.127 8.190 0.149 1.00 91.31 94 ARG A C 1
ATOM 733 O O . ARG A 1 94 ? 2.673 7.138 0.581 1.00 91.31 94 ARG A O 1
ATOM 740 N N . VAL A 1 95 ? 2.392 9.058 -0.532 1.00 87.38 95 VAL A N 1
ATOM 741 C CA . VAL A 1 95 ? 1.047 8.730 -1.011 1.00 87.38 95 VAL A CA 1
ATOM 742 C C . VAL A 1 95 ? 1.167 8.306 -2.471 1.00 87.38 95 VAL A C 1
ATOM 744 O O . VAL A 1 95 ? 1.566 9.096 -3.326 1.00 87.38 95 VAL A O 1
ATOM 747 N N . CYS A 1 96 ? 0.880 7.037 -2.746 1.00 82.12 96 CYS A N 1
ATOM 748 C CA . CYS A 1 96 ? 0.794 6.486 -4.092 1.00 82.12 96 CYS A CA 1
ATOM 749 C C . CYS A 1 96 ? -0.664 6.531 -4.531 1.00 82.12 96 CYS A C 1
ATOM 751 O O . CYS A 1 96 ? -1.489 5.815 -3.977 1.00 82.12 96 CYS A O 1
ATOM 753 N N . TYR A 1 97 ? -0.981 7.362 -5.527 1.00 78.94 97 TYR A N 1
ATOM 754 C CA . TYR A 1 97 ? -2.360 7.666 -5.920 1.00 78.94 97 TYR A CA 1
ATOM 755 C C . TYR A 1 97 ? -3.185 8.174 -4.730 1.00 78.94 97 TYR A C 1
ATOM 757 O O . TYR A 1 97 ? -3.176 9.362 -4.422 1.00 78.94 97 TYR A O 1
ATOM 765 N N . ASP A 1 98 ? -3.876 7.259 -4.063 1.00 73.75 98 ASP A N 1
ATOM 766 C CA . ASP A 1 98 ? -4.782 7.472 -2.948 1.00 73.75 98 ASP A CA 1
ATOM 767 C C . ASP A 1 98 ? -4.594 6.436 -1.820 1.00 73.75 98 ASP A C 1
ATOM 769 O O . ASP A 1 98 ? -5.506 6.229 -1.020 1.00 73.75 98 ASP A O 1
ATOM 773 N N . HIS A 1 99 ? -3.420 5.795 -1.740 1.00 82.00 99 HIS A N 1
ATOM 774 C CA . HIS A 1 99 ? -3.015 4.934 -0.623 1.00 82.00 99 HIS A CA 1
ATOM 775 C C . HIS A 1 99 ? -1.622 5.304 -0.092 1.00 82.00 99 HIS A C 1
ATOM 777 O O . HIS A 1 99 ? -0.795 5.888 -0.796 1.00 82.00 99 HIS A O 1
ATOM 783 N N . LEU A 1 100 ? -1.359 4.968 1.172 1.00 87.38 100 LEU A N 1
ATOM 784 C CA . LEU A 1 100 ? -0.047 5.140 1.793 1.00 87.38 100 LEU A CA 1
ATOM 785 C C . LEU A 1 100 ? 0.905 4.042 1.296 1.00 87.38 100 LEU A C 1
ATOM 787 O O . LEU A 1 100 ? 0.552 2.867 1.298 1.00 87.38 100 LEU A O 1
ATOM 791 N N . GLY A 1 101 ? 2.109 4.426 0.887 1.00 88.88 101 GLY A N 1
ATOM 792 C CA . GLY A 1 101 ? 3.178 3.527 0.461 1.00 88.88 101 GLY A CA 1
ATOM 793 C C . GLY A 1 101 ? 4.513 3.887 1.112 1.00 88.88 101 GLY A C 1
ATOM 794 O O . GLY A 1 101 ? 4.664 4.952 1.708 1.00 88.88 101 GLY A O 1
ATOM 795 N N . GLY A 1 102 ? 5.500 3.004 0.971 1.00 90.31 102 GLY A N 1
ATOM 796 C CA . GLY A 1 102 ? 6.804 3.124 1.637 1.00 90.31 102 GLY A CA 1
ATOM 797 C C . GLY A 1 102 ? 6.956 2.131 2.786 1.00 90.31 102 GLY A C 1
ATOM 798 O O . GLY A 1 102 ? 6.013 1.407 3.107 1.00 90.31 102 GLY A O 1
ATOM 799 N N . SER A 1 103 ? 8.144 2.081 3.389 1.00 92.69 103 SER A N 1
ATOM 800 C CA . SER A 1 103 ? 8.437 1.132 4.471 1.00 92.69 103 SER A CA 1
ATOM 801 C C . SER A 1 103 ? 7.538 1.329 5.692 1.00 92.69 103 SER A C 1
ATOM 803 O O . SER A 1 103 ? 7.168 0.349 6.335 1.00 92.69 103 SER A O 1
ATOM 805 N N . LEU A 1 104 ? 7.108 2.565 5.968 1.00 93.81 104 LEU A N 1
ATOM 806 C CA . LEU A 1 104 ? 6.136 2.850 7.022 1.00 93.81 104 LEU A CA 1
ATOM 807 C C . LEU A 1 104 ? 4.785 2.175 6.748 1.00 93.81 104 LEU A C 1
ATOM 809 O O . LEU A 1 104 ? 4.204 1.584 7.651 1.00 93.81 104 LEU A O 1
ATOM 813 N N . ALA A 1 105 ? 4.295 2.231 5.506 1.00 90.44 105 ALA A N 1
ATOM 814 C CA . ALA A 1 105 ? 3.015 1.627 5.133 1.00 90.44 105 ALA A CA 1
ATOM 815 C C . ALA A 1 105 ? 3.033 0.099 5.293 1.00 90.44 105 ALA A C 1
ATOM 817 O O . ALA A 1 105 ? 2.058 -0.486 5.768 1.00 90.44 105 ALA A O 1
ATOM 818 N N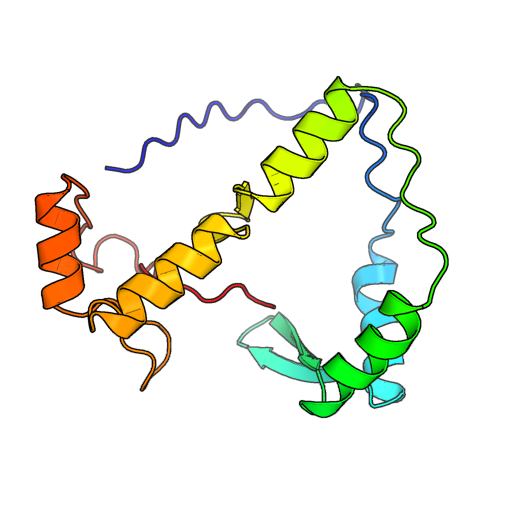 . VAL A 1 106 ? 4.157 -0.528 4.926 1.00 90.88 106 VAL A N 1
ATOM 819 C CA . VAL A 1 106 ? 4.392 -1.969 5.107 1.00 90.88 106 VAL A CA 1
ATOM 820 C C . VAL A 1 106 ? 4.381 -2.312 6.594 1.00 90.88 106 VAL A C 1
ATOM 822 O O . VAL A 1 106 ? 3.544 -3.098 7.022 1.00 90.88 106 VAL A O 1
ATOM 825 N N . ALA A 1 107 ? 5.198 -1.625 7.400 1.00 93.75 107 ALA A N 1
ATOM 826 C CA . ALA A 1 107 ? 5.270 -1.860 8.841 1.00 93.75 107 ALA A CA 1
ATOM 827 C C . ALA A 1 107 ? 3.913 -1.669 9.545 1.00 93.75 107 ALA A C 1
ATOM 829 O O . ALA A 1 107 ? 3.550 -2.450 10.424 1.00 93.75 107 ALA A O 1
ATOM 830 N N . MET A 1 108 ? 3.134 -0.658 9.145 1.00 92.12 108 MET A N 1
ATOM 831 C CA . MET A 1 108 ? 1.775 -0.455 9.655 1.00 92.12 108 MET A CA 1
ATOM 832 C C . MET A 1 108 ? 0.850 -1.618 9.286 1.00 92.12 108 MET A C 1
ATOM 834 O O . MET A 1 108 ? 0.116 -2.104 10.143 1.00 92.12 108 MET A O 1
ATOM 838 N N . THR A 1 109 ? 0.891 -2.075 8.033 1.00 91.00 109 THR A N 1
ATOM 839 C CA . THR A 1 109 ? 0.060 -3.189 7.554 1.00 91.00 109 THR A CA 1
ATOM 840 C C . THR A 1 109 ? 0.405 -4.484 8.283 1.00 91.00 109 THR A C 1
ATOM 842 O O . THR A 1 109 ? -0.504 -5.181 8.741 1.00 91.00 109 THR A O 1
ATOM 845 N N . ASP A 1 110 ? 1.694 -4.773 8.460 1.00 91.94 110 ASP A N 1
ATOM 846 C CA . ASP A 1 110 ? 2.175 -5.954 9.178 1.00 91.94 110 ASP A CA 1
ATOM 847 C C . ASP A 1 110 ? 1.731 -5.918 10.644 1.00 91.94 110 ASP A C 1
ATOM 849 O O . ASP A 1 110 ? 1.122 -6.869 11.134 1.00 91.94 110 ASP A O 1
ATOM 853 N N . ALA A 1 111 ? 1.934 -4.786 11.328 1.00 94.75 111 ALA A N 1
ATOM 854 C CA . ALA A 1 111 ? 1.531 -4.619 12.722 1.00 94.75 111 ALA A CA 1
ATOM 855 C C . ALA A 1 111 ? 0.009 -4.721 12.911 1.00 94.75 111 ALA A C 1
ATOM 857 O O . ALA A 1 111 ? -0.463 -5.329 13.872 1.00 94.75 111 ALA A O 1
ATOM 858 N N . MET A 1 112 ? -0.778 -4.136 12.006 1.00 93.50 112 MET A N 1
ATOM 859 C CA . MET A 1 112 ? -2.236 -4.232 12.060 1.00 93.50 112 MET A CA 1
ATOM 860 C C . MET A 1 112 ? -2.724 -5.656 11.771 1.00 93.50 112 MET A C 1
ATOM 862 O O . MET A 1 112 ? -3.653 -6.116 12.432 1.00 93.50 112 MET A O 1
ATOM 866 N N . THR A 1 113 ? -2.087 -6.370 10.840 1.00 92.94 113 THR A N 1
ATOM 867 C CA . THR A 1 113 ? -2.409 -7.775 10.536 1.00 92.94 113 THR A CA 1
ATOM 868 C C . THR A 1 113 ? -2.077 -8.677 11.723 1.00 92.94 113 THR A C 1
ATOM 870 O O . THR A 1 113 ? -2.932 -9.438 12.166 1.00 92.94 113 THR A O 1
ATOM 873 N N . ALA A 1 114 ? -0.883 -8.536 12.307 1.00 95.06 114 ALA A N 1
ATOM 874 C CA . ALA A 1 114 ? -0.459 -9.303 13.481 1.00 95.06 114 ALA A CA 1
ATOM 875 C C . ALA A 1 114 ? -1.379 -9.092 14.697 1.00 95.06 114 ALA A C 1
ATOM 877 O O . ALA A 1 114 ? -1.540 -9.983 15.525 1.00 95.06 114 ALA A O 1
ATOM 878 N N . ARG A 1 115 ? -2.016 -7.919 14.793 1.00 95.56 115 ARG A N 1
ATOM 879 C CA . ARG A 1 115 ? -2.981 -7.570 15.847 1.00 95.56 115 ARG A CA 1
ATOM 880 C C . ARG A 1 115 ? -4.433 -7.932 15.503 1.00 95.56 115 ARG A C 1
ATOM 882 O O . ARG A 1 115 ? -5.331 -7.555 16.251 1.00 95.56 115 ARG A O 1
ATOM 889 N N . GLY A 1 116 ? -4.691 -8.586 14.368 1.00 93.94 116 GLY A N 1
ATOM 890 C CA . GLY A 1 116 ? -6.048 -8.925 13.919 1.00 93.94 116 GLY A CA 1
ATOM 891 C C . GLY A 1 116 ? -6.916 -7.711 13.554 1.00 93.94 116 GLY A C 1
ATOM 892 O O . GLY A 1 116 ? -8.142 -7.804 13.503 1.00 93.94 116 GLY A O 1
ATOM 893 N N . LEU A 1 117 ? -6.304 -6.548 13.315 1.00 92.69 117 LEU A N 1
ATOM 894 C CA . LEU A 1 117 ? -6.993 -5.323 12.890 1.00 92.69 117 LEU A CA 1
ATOM 895 C C . LEU A 1 117 ? -7.250 -5.316 11.375 1.00 92.69 117 LEU A C 1
ATOM 897 O O . LEU A 1 117 ? -8.144 -4.619 10.895 1.00 92.69 117 LEU A O 1
ATOM 901 N N . LEU A 1 118 ? -6.476 -6.105 10.628 1.00 92.12 118 LEU A N 1
ATOM 902 C CA . LEU A 1 118 ? -6.657 -6.368 9.204 1.00 92.12 118 LEU A CA 1
ATOM 903 C C . LEU A 1 118 ? -6.816 -7.872 8.968 1.00 92.12 118 LEU A C 1
ATOM 905 O O . LEU A 1 118 ? -6.022 -8.659 9.478 1.00 92.12 118 LEU A O 1
ATOM 909 N N . SER A 1 119 ? -7.808 -8.254 8.163 1.00 88.25 119 SER A N 1
ATOM 910 C CA . SER A 1 119 ? -7.940 -9.604 7.607 1.00 88.25 119 SER A CA 1
ATOM 911 C C . SER A 1 119 ? -7.352 -9.649 6.196 1.00 88.25 119 SER A C 1
ATOM 913 O O . SER A 1 119 ? -7.398 -8.658 5.461 1.00 88.25 119 SER A O 1
ATOM 915 N N . ARG A 1 120 ? -6.791 -10.805 5.824 1.00 84.31 120 ARG A N 1
ATOM 916 C CA . ARG A 1 120 ? -6.290 -11.096 4.469 1.00 84.31 120 ARG A CA 1
ATOM 917 C C . ARG A 1 120 ? -7.022 -12.262 3.795 1.00 84.31 120 ARG A C 1
ATOM 919 O O . ARG A 1 120 ? -6.698 -12.585 2.658 1.00 84.31 120 ARG A O 1
ATOM 926 N N . GLU A 1 121 ? -8.000 -12.874 4.463 1.00 78.12 121 GLU A N 1
ATOM 927 C CA . GLU A 1 121 ? -8.646 -14.128 4.034 1.00 78.12 121 GLU A CA 1
ATOM 928 C C . GLU A 1 121 ? -9.390 -13.989 2.701 1.00 78.12 121 GLU A C 1
ATOM 930 O O . GLU A 1 121 ? -9.286 -14.844 1.830 1.00 78.12 121 GLU A O 1
ATOM 935 N N . SER A 1 122 ? -10.109 -12.879 2.522 1.00 72.25 122 SER A N 1
ATOM 936 C CA . SER A 1 122 ? -10.866 -12.563 1.298 1.00 72.25 122 SER A CA 1
ATOM 937 C C . SER A 1 122 ? -10.249 -11.385 0.535 1.00 72.25 122 SER A C 1
ATOM 939 O O . SER A 1 122 ? -10.930 -10.664 -0.195 1.00 72.25 122 SER A O 1
ATOM 941 N N . GLY A 1 123 ? -8.951 -11.155 0.744 1.00 74.94 123 GLY A N 1
ATOM 942 C CA . GLY A 1 123 ? -8.276 -9.905 0.410 1.00 74.94 123 GLY A CA 1
ATOM 943 C C . GLY A 1 123 ? -8.168 -8.959 1.611 1.00 74.94 123 GLY A C 1
ATOM 944 O O . GLY A 1 123 ? -8.692 -9.250 2.687 1.00 74.94 123 GLY A O 1
ATOM 945 N N . PRO A 1 124 ? -7.438 -7.842 1.456 1.00 80.31 124 PRO A N 1
ATOM 946 C CA . PRO A 1 124 ? -7.178 -6.916 2.548 1.00 80.31 124 PRO A CA 1
ATOM 947 C C . PRO A 1 124 ? -8.474 -6.222 2.986 1.00 80.31 124 PRO A C 1
ATOM 949 O O . PRO A 1 124 ? -9.069 -5.455 2.228 1.00 80.31 124 PRO A O 1
ATOM 952 N N . ALA A 1 125 ? -8.891 -6.469 4.223 1.00 86.56 125 ALA A N 1
ATOM 953 C CA . ALA A 1 125 ? -10.100 -5.896 4.799 1.00 86.56 125 ALA A CA 1
ATOM 954 C C . ALA A 1 125 ? -9.853 -5.422 6.232 1.00 86.56 125 ALA A C 1
ATOM 956 O O . ALA A 1 125 ? -9.097 -6.031 6.985 1.00 86.56 125 ALA A O 1
ATOM 957 N N . LEU A 1 126 ? -10.508 -4.329 6.615 1.00 87.62 126 LEU A N 1
ATOM 958 C CA . LEU A 1 126 ? -10.491 -3.838 7.988 1.00 87.62 126 LEU A CA 1
ATOM 959 C C . LEU A 1 126 ? -11.443 -4.686 8.840 1.00 87.62 126 LEU A C 1
ATOM 961 O O . LEU A 1 126 ? -12.604 -4.854 8.467 1.00 87.62 126 LEU A O 1
ATOM 965 N N . THR A 1 127 ? -10.971 -5.214 9.969 1.00 90.19 127 THR A N 1
ATOM 966 C CA . THR A 1 127 ? -11.840 -5.948 10.903 1.00 90.19 127 THR A CA 1
ATOM 967 C C . THR A 1 127 ? -12.657 -4.976 11.754 1.00 90.19 127 THR A C 1
ATOM 969 O O . THR A 1 127 ? -12.318 -3.796 11.856 1.00 90.19 127 THR A O 1
ATOM 972 N N . ALA A 1 128 ? -13.713 -5.455 12.418 1.00 88.88 128 ALA A N 1
ATOM 973 C CA . ALA A 1 128 ? -14.476 -4.632 13.363 1.00 88.88 128 ALA A CA 1
ATOM 974 C C . ALA A 1 128 ? -13.575 -4.054 14.474 1.00 88.88 128 ALA A C 1
ATOM 976 O O . ALA A 1 128 ? -13.666 -2.872 14.805 1.00 88.88 128 ALA A O 1
ATOM 977 N N . SER A 1 129 ? -12.635 -4.856 14.983 1.00 91.19 129 SER A N 1
ATOM 978 C CA . SER A 1 129 ? -11.633 -4.417 15.961 1.00 91.19 129 SER A CA 1
ATOM 979 C C . SER A 1 129 ? -10.674 -3.374 15.382 1.00 91.19 129 SER A C 1
ATOM 981 O O . SER A 1 129 ? -10.349 -2.395 16.052 1.00 91.19 129 SER A O 1
ATOM 983 N N . GLY A 1 130 ? -10.248 -3.539 14.125 1.00 90.94 130 GLY A N 1
ATOM 984 C CA . GLY A 1 130 ? -9.449 -2.541 13.409 1.00 90.94 130 GLY A CA 1
ATOM 985 C C . GLY A 1 130 ? -10.177 -1.214 13.239 1.00 90.94 130 GLY A C 1
ATOM 986 O O . GLY A 1 130 ? -9.592 -0.152 13.449 1.00 90.94 130 GLY A O 1
ATOM 987 N N . ALA A 1 131 ? -11.465 -1.281 12.927 1.00 88.00 131 ALA A N 1
ATOM 988 C CA . ALA A 1 131 ? -12.344 -0.132 12.822 1.00 88.00 131 ALA A CA 1
ATOM 989 C C . ALA A 1 131 ? -12.455 0.602 14.172 1.00 88.00 131 ALA A C 1
ATOM 991 O O . ALA A 1 131 ? -12.158 1.792 14.250 1.00 88.00 131 ALA A O 1
ATOM 992 N N . ALA A 1 132 ? -12.754 -0.103 15.264 1.00 89.44 132 ALA A N 1
ATOM 993 C CA . ALA A 1 132 ? -12.793 0.493 16.602 1.00 89.44 132 ALA A CA 1
ATOM 994 C C . ALA A 1 132 ? -11.443 1.112 17.019 1.00 89.44 132 ALA A C 1
ATOM 996 O O . ALA A 1 132 ? -11.404 2.218 17.561 1.00 89.44 132 ALA A O 1
ATOM 997 N N . TRP A 1 133 ? -10.328 0.441 16.714 1.00 92.12 133 TRP A N 1
ATOM 998 C CA . TRP A 1 133 ? -8.988 0.950 17.010 1.00 92.12 133 TRP A CA 1
ATOM 999 C C . TRP A 1 133 ? -8.679 2.250 16.253 1.00 92.12 133 TRP A C 1
ATOM 1001 O O . TRP A 1 133 ? -8.188 3.205 16.854 1.00 92.12 133 TRP A O 1
ATOM 1011 N N . LEU A 1 134 ? -9.018 2.325 14.961 1.00 89.12 134 LEU A N 1
ATOM 1012 C CA . LEU A 1 134 ? -8.871 3.552 14.170 1.00 89.12 134 LEU A CA 1
ATOM 1013 C C . LEU A 1 134 ? -9.753 4.685 14.711 1.00 89.12 134 LEU A C 1
ATOM 1015 O O . LEU A 1 134 ? -9.279 5.816 14.831 1.00 89.12 134 LEU A O 1
ATOM 1019 N N . SER A 1 135 ? -10.996 4.389 15.100 1.00 88.75 135 SER A N 1
ATOM 1020 C CA . SER A 1 135 ? -11.872 5.367 15.757 1.00 88.75 135 SER A CA 1
ATOM 1021 C C . SER A 1 135 ? -11.252 5.918 17.043 1.00 88.75 135 SER A C 1
ATOM 1023 O O . SER A 1 135 ? -11.290 7.128 17.255 1.00 88.75 135 SER A O 1
ATOM 1025 N N . GLY A 1 136 ? -10.628 5.065 17.862 1.00 90.44 136 GLY A N 1
ATOM 1026 C CA . GLY A 1 136 ? -9.924 5.477 19.083 1.00 90.44 136 GLY A CA 1
ATOM 1027 C C . GLY A 1 136 ? -8.738 6.418 18.831 1.00 90.44 136 GLY A C 1
ATOM 1028 O O . GLY A 1 136 ? -8.400 7.223 19.691 1.00 90.44 136 GLY A O 1
ATOM 1029 N N . LEU A 1 137 ? -8.148 6.376 17.632 1.00 89.44 137 LEU A N 1
ATOM 1030 C CA . LEU A 1 137 ? -7.114 7.316 17.182 1.00 89.44 137 LEU A CA 1
ATOM 1031 C C . LEU A 1 137 ? -7.684 8.609 16.569 1.00 89.44 137 LEU A C 1
ATOM 1033 O O . LEU A 1 137 ? -6.932 9.420 16.029 1.00 89.44 137 LEU A O 1
ATOM 1037 N N . GLY A 1 138 ? -9.006 8.795 16.584 1.00 88.31 138 GLY A N 1
ATOM 1038 C CA . GLY A 1 138 ? -9.678 9.913 15.915 1.00 88.31 138 GLY A CA 1
ATOM 1039 C C . GLY A 1 138 ? -9.776 9.754 14.392 1.00 88.31 138 GLY A C 1
ATOM 1040 O O . GLY A 1 138 ? -10.159 10.692 13.686 1.00 88.31 138 GLY A O 1
ATOM 1041 N N . ILE A 1 139 ? -9.459 8.574 13.850 1.00 83.12 139 ILE A N 1
ATOM 1042 C CA . ILE A 1 139 ? -9.555 8.293 12.417 1.00 83.12 139 ILE A CA 1
ATOM 1043 C C . ILE A 1 139 ? -10.984 7.846 12.110 1.00 83.12 139 ILE A C 1
ATOM 1045 O O . ILE A 1 139 ? -11.331 6.669 12.166 1.00 83.12 139 ILE A O 1
ATOM 1049 N N . THR A 1 140 ? -11.832 8.812 11.756 1.00 70.81 140 THR A N 1
ATOM 1050 C CA . THR A 1 140 ? -13.188 8.535 11.270 1.00 70.81 140 THR A CA 1
ATOM 1051 C C . THR A 1 140 ? -13.150 7.942 9.860 1.00 70.81 140 THR A C 1
ATOM 1053 O O . THR A 1 140 ? -12.759 8.617 8.898 1.00 70.81 140 THR A O 1
ATOM 1056 N N . TYR A 1 141 ? -13.568 6.683 9.739 1.00 65.62 141 TYR A N 1
ATOM 1057 C CA . TYR A 1 141 ? -13.946 6.037 8.484 1.00 65.62 141 TYR A CA 1
ATOM 1058 C C . TYR A 1 141 ? -15.456 6.219 8.316 1.00 65.62 141 TYR A C 1
ATOM 1060 O O . TYR A 1 141 ? -16.233 5.903 9.212 1.00 65.62 141 TYR A O 1
ATOM 1068 N N . GLY A 1 142 ? -15.894 6.782 7.188 1.00 57.47 142 GLY A N 1
ATOM 1069 C CA . GLY A 1 142 ? -17.311 6.693 6.840 1.00 57.47 142 GLY A CA 1
ATOM 1070 C C . GLY A 1 142 ? -17.664 5.219 6.682 1.00 57.47 142 GLY A C 1
ATOM 1071 O O . GLY A 1 142 ? -16.843 4.472 6.145 1.00 57.47 142 GLY A O 1
ATOM 1072 N N . ALA A 1 143 ? -18.854 4.800 7.128 1.00 52.97 143 ALA A N 1
ATOM 1073 C CA . ALA A 1 143 ? -19.404 3.507 6.730 1.00 52.97 143 ALA A CA 1
ATOM 1074 C C . ALA A 1 143 ? -19.183 3.352 5.219 1.00 52.97 143 ALA A C 1
ATOM 1076 O O . ALA A 1 143 ? -19.370 4.324 4.481 1.00 52.97 143 ALA A O 1
ATOM 1077 N N . ALA A 1 144 ? -18.718 2.185 4.777 1.00 50.00 144 ALA A N 1
ATOM 1078 C CA . ALA A 1 144 ? -18.267 1.890 3.417 1.00 50.00 144 ALA A CA 1
ATOM 1079 C C . ALA A 1 144 ? -19.384 1.972 2.340 1.00 50.00 144 ALA A C 1
ATOM 1081 O O . ALA A 1 144 ? -19.517 1.082 1.509 1.00 50.00 144 ALA A O 1
ATOM 1082 N N . GLY A 1 145 ? -20.204 3.026 2.342 1.00 43.06 145 GLY A N 1
ATOM 1083 C CA . GLY A 1 145 ? -21.431 3.167 1.564 1.00 43.06 145 GLY A CA 1
ATOM 1084 C C . GLY A 1 145 ? -21.636 4.528 0.891 1.00 43.06 145 GLY A C 1
ATOM 1085 O O . GLY A 1 145 ? -22.429 4.599 -0.034 1.00 43.06 145 GLY A O 1
ATOM 1086 N N . ALA A 1 146 ? -20.910 5.597 1.246 1.00 45.62 146 ALA A N 1
ATOM 1087 C CA . ALA A 1 146 ? -21.148 6.903 0.605 1.00 45.62 146 ALA A CA 1
ATOM 1088 C C . ALA A 1 146 ? -20.451 7.077 -0.766 1.00 45.62 146 ALA A C 1
ATOM 1090 O O . ALA A 1 146 ? -20.813 7.970 -1.524 1.00 45.62 146 ALA A O 1
ATOM 1091 N N . ALA A 1 147 ? -19.453 6.244 -1.103 1.00 48.66 147 ALA A N 1
ATOM 1092 C CA . ALA A 1 147 ? -18.733 6.349 -2.384 1.00 48.66 147 ALA A CA 1
ATOM 1093 C C . ALA A 1 147 ? -18.140 5.032 -2.940 1.00 48.66 147 ALA A C 1
ATOM 1095 O O . ALA A 1 147 ? -17.383 5.075 -3.908 1.00 48.66 147 ALA A O 1
ATOM 1096 N N . GLY A 1 148 ? -18.413 3.868 -2.333 1.00 54.41 148 GLY A N 1
ATOM 1097 C CA . GLY A 1 148 ? -17.974 2.559 -2.854 1.00 54.41 148 GLY A CA 1
ATOM 1098 C C . GLY A 1 148 ? -16.454 2.321 -2.917 1.00 54.41 148 GLY A C 1
ATOM 1099 O O . GLY A 1 148 ? -16.004 1.436 -3.642 1.00 54.41 148 GLY A O 1
ATOM 1100 N N . ARG A 1 149 ? -15.635 3.106 -2.199 1.00 57.84 149 ARG A N 1
ATOM 1101 C CA . ARG A 1 149 ? -14.166 2.981 -2.234 1.00 57.84 149 ARG A CA 1
ATOM 1102 C C . ARG A 1 149 ? -13.675 2.086 -1.085 1.00 57.84 149 ARG A C 1
ATOM 1104 O O . ARG A 1 149 ? -13.967 2.406 0.066 1.00 57.84 149 ARG A O 1
ATOM 1111 N N . PRO A 1 150 ? -12.912 1.012 -1.355 1.00 66.50 150 PRO A N 1
ATOM 1112 C CA . PRO A 1 150 ? -12.386 0.137 -0.308 1.00 66.50 150 PRO A CA 1
ATOM 1113 C C . PRO A 1 150 ? -11.384 0.875 0.595 1.00 66.50 150 PRO A C 1
ATOM 1115 O O . PRO A 1 150 ? -10.502 1.585 0.105 1.00 66.50 150 PRO A O 1
ATOM 1118 N N . HIS A 1 151 ? -11.518 0.693 1.915 1.00 71.19 151 HIS A N 1
ATOM 1119 C CA . HIS A 1 151 ? -10.662 1.326 2.934 1.00 71.19 151 HIS A CA 1
ATOM 1120 C C . HIS A 1 151 ? -9.237 0.782 2.950 1.00 71.19 151 HIS A C 1
ATOM 1122 O O . HIS A 1 151 ? -8.299 1.503 3.280 1.00 71.19 151 HIS A O 1
ATOM 1128 N N . VAL A 1 152 ? -9.088 -0.489 2.588 1.00 75.69 152 VAL A N 1
ATOM 1129 C CA . VAL A 1 152 ? -7.800 -1.156 2.482 1.00 75.69 152 VAL A CA 1
ATOM 1130 C C . VAL A 1 152 ? -7.658 -1.608 1.043 1.00 75.69 152 VAL A C 1
ATOM 1132 O O . VAL A 1 152 ? -8.546 -2.241 0.475 1.00 75.69 152 VAL A O 1
ATOM 1135 N N . ARG A 1 153 ? -6.544 -1.232 0.430 1.00 73.12 153 ARG A N 1
ATOM 1136 C CA . ARG A 1 153 ? -6.139 -1.727 -0.876 1.00 73.12 153 ARG A CA 1
ATOM 1137 C C . ARG A 1 153 ? -4.726 -2.232 -0.738 1.00 73.12 153 ARG A C 1
ATOM 1139 O O . ARG A 1 153 ? -3.889 -1.561 -0.141 1.00 73.12 153 ARG A O 1
ATOM 1146 N N . THR A 1 154 ? -4.461 -3.394 -1.313 1.00 71.81 154 THR A N 1
ATOM 1147 C CA . THR A 1 154 ? -3.094 -3.681 -1.716 1.00 71.81 154 THR A CA 1
ATOM 1148 C C . THR A 1 154 ? -2.738 -2.685 -2.810 1.00 71.81 154 THR A C 1
ATOM 1150 O O . THR A 1 154 ? -3.605 -2.286 -3.600 1.00 71.81 154 THR A O 1
ATOM 1153 N N . CYS A 1 155 ? -1.475 -2.266 -2.860 1.00 67.19 155 CYS A N 1
ATOM 1154 C CA . CYS A 1 155 ? -0.963 -1.677 -4.085 1.00 67.19 155 CYS A CA 1
ATOM 1155 C C . CYS A 1 155 ? -1.394 -2.603 -5.232 1.00 67.19 155 CYS A C 1
ATOM 1157 O O . CYS A 1 155 ? -1.290 -3.826 -5.126 1.00 67.19 155 CYS A O 1
ATOM 1159 N N . LEU A 1 156 ? -1.965 -2.027 -6.286 1.00 54.47 156 LEU A N 1
ATOM 1160 C CA . LEU A 1 156 ? -1.832 -2.661 -7.586 1.00 54.47 156 LEU A CA 1
ATOM 1161 C C . LEU A 1 156 ? -0.322 -2.757 -7.789 1.00 54.47 156 LEU A C 1
ATOM 1163 O O . LEU A 1 156 ? 0.304 -1.697 -7.821 1.00 54.47 156 LEU A O 1
ATOM 1167 N N . ASP A 1 157 ? 0.213 -3.979 -7.751 1.00 46.09 157 ASP A N 1
ATOM 1168 C CA . ASP A 1 157 ? 1.643 -4.264 -7.927 1.00 46.09 157 ASP A CA 1
ATOM 1169 C C . ASP A 1 157 ? 2.273 -3.366 -9.006 1.00 46.09 157 ASP A C 1
ATOM 1171 O O . ASP A 1 157 ? 1.700 -3.273 -10.123 1.00 46.09 157 ASP A O 1
#

Secondary structure (DSSP, 8-state):
--------PPPPTT---S-------TTHHHHHHHHHHHTTSEEEEEETTEEEEEESSTHHHHHHHHHHHHS--------SHHHHHHHHHHHH-EEETTEEESHHHHHHHHHHHHTTSEE-BTBSEE-HHHHHHHHHTT-----TTSS---S------

Organism: NCBI:txid68278